Protein AF-A0A3M2C784-F1 (afdb_monomer)

Solvent-accessible surface area (backbone atoms only — not comparable to full-atom values): 3709 Å² total; per-residue (Å²): 121,49,37,58,68,54,54,20,63,76,52,75,42,64,65,67,67,51,48,54,54,46,42,68,71,68,65,56,64,88,90,65,77,65,68,33,53,88,87,35,72,65,44,59,52,50,49,51,52,44,54,58,47,38,58,56,62,69,68,75,117

pLDDT: mean 83.64, std 10.22, range [41.31, 91.06]

Foldseek 3Di:
DDFLVNLCVVLVHDSVVLVVQLCVPVVDDPPDGGDDDPPRPSVVVSNVSSNVVSVVVVPPD

Sequence (61 aa):
MITLKHLCREFNLDPYPLRQKLRKALKHKRNQRWQWSEDDPQLAEARKIAKALSMQTEGEK

Radius of gyration: 11.2 Å; Cα contacts (8 Å, |Δi|>4): 48; chains: 1; bounding box: 23×29×27 Å

Structure (mmCIF, N/CA/C/O backbone):
data_AF-A0A3M2C784-F1
#
_entry.id   AF-A0A3M2C784-F1
#
loop_
_atom_site.group_PDB
_atom_site.id
_atom_site.type_symbol
_atom_site.label_atom_id
_atom_site.label_alt_id
_atom_site.label_comp_id
_atom_site.label_asym_id
_atom_site.label_entity_id
_atom_site.label_seq_id
_atom_site.pdbx_PDB_ins_code
_atom_site.Cartn_x
_atom_site.Cartn_y
_atom_site.Cartn_z
_atom_site.occupancy
_atom_site.B_iso_or_equiv
_atom_site.auth_seq_id
_atom_site.auth_comp_id
_atom_site.auth_asym_id
_atom_site.auth_atom_id
_atom_site.pdbx_PDB_model_num
ATOM 1 N N . MET A 1 1 ? -8.476 -5.247 -12.176 1.00 82.06 1 MET A N 1
ATOM 2 C CA . MET A 1 1 ? -7.088 -4.756 -11.962 1.00 82.06 1 MET A CA 1
ATOM 3 C C . MET A 1 1 ? -7.096 -3.573 -11.004 1.00 82.06 1 MET A C 1
ATOM 5 O O . MET A 1 1 ? -7.668 -2.530 -11.313 1.00 82.06 1 MET A O 1
ATOM 9 N N . ILE A 1 2 ? -6.476 -3.727 -9.837 1.00 87.19 2 ILE A N 1
ATOM 10 C CA . ILE A 1 2 ? -6.420 -2.687 -8.807 1.00 87.19 2 ILE A CA 1
ATOM 11 C C . ILE A 1 2 ? -5.120 -1.896 -8.961 1.00 87.19 2 ILE A C 1
ATOM 13 O O . ILE A 1 2 ? -4.050 -2.460 -9.173 1.00 87.19 2 ILE A O 1
ATOM 17 N N . THR A 1 3 ? -5.205 -0.570 -8.874 1.00 90.81 3 THR A N 1
ATOM 18 C CA . THR A 1 3 ? -4.039 0.320 -8.948 1.00 90.81 3 THR A CA 1
ATOM 19 C C . THR A 1 3 ? -3.878 1.085 -7.646 1.00 90.81 3 THR A C 1
ATOM 21 O O . THR A 1 3 ? -4.816 1.190 -6.856 1.00 90.81 3 THR A O 1
ATOM 24 N N . LEU A 1 4 ? -2.712 1.704 -7.452 1.00 88.06 4 LEU A N 1
ATOM 25 C CA . LEU A 1 4 ? -2.479 2.575 -6.297 1.00 88.06 4 LEU A CA 1
ATOM 26 C C . LEU A 1 4 ? -3.555 3.662 -6.155 1.00 88.06 4 LEU A C 1
ATOM 28 O O . LEU A 1 4 ? -3.990 3.944 -5.045 1.00 88.06 4 LEU A O 1
ATOM 32 N N . LYS A 1 5 ? -4.017 4.240 -7.273 1.00 88.81 5 LYS A N 1
ATOM 33 C CA . LYS A 1 5 ? -5.064 5.272 -7.270 1.00 88.81 5 LYS A CA 1
ATOM 34 C C . LYS A 1 5 ? -6.410 4.746 -6.767 1.00 88.81 5 LYS A C 1
ATOM 36 O O . LYS A 1 5 ? -7.128 5.506 -6.128 1.00 88.81 5 LYS A O 1
ATOM 41 N N . HIS A 1 6 ? -6.741 3.480 -7.033 1.00 90.94 6 HIS A N 1
ATOM 42 C CA . HIS A 1 6 ? -7.950 2.864 -6.481 1.00 90.94 6 HIS A CA 1
ATOM 43 C C . HIS A 1 6 ? -7.866 2.776 -4.957 1.00 90.94 6 HIS A C 1
ATOM 45 O O . HIS A 1 6 ? -8.779 3.249 -4.293 1.00 90.94 6 HIS A O 1
ATOM 51 N N . LEU A 1 7 ? -6.738 2.306 -4.409 1.00 89.56 7 LEU A N 1
ATOM 52 C CA . LEU A 1 7 ? -6.525 2.281 -2.956 1.00 89.56 7 LEU A CA 1
ATOM 53 C C . LEU A 1 7 ? -6.574 3.690 -2.347 1.00 89.56 7 LEU A C 1
ATOM 55 O O . LEU A 1 7 ? -7.196 3.897 -1.315 1.00 89.56 7 LEU A O 1
ATOM 59 N N . CYS A 1 8 ? -5.965 4.679 -3.004 1.00 90.88 8 CYS A N 1
ATOM 60 C CA . CYS A 1 8 ? -6.003 6.067 -2.536 1.00 90.88 8 CYS A CA 1
ATOM 61 C C . CYS A 1 8 ? -7.438 6.605 -2.454 1.00 90.88 8 CYS A C 1
ATOM 63 O O . CYS A 1 8 ? -7.794 7.233 -1.468 1.00 90.88 8 CYS A O 1
ATOM 65 N N . ARG A 1 9 ? -8.275 6.332 -3.464 1.00 90.69 9 ARG A N 1
ATOM 66 C CA . ARG A 1 9 ? -9.688 6.738 -3.456 1.00 90.69 9 ARG A CA 1
ATOM 67 C C . ARG A 1 9 ? -10.510 5.989 -2.412 1.00 90.69 9 ARG A C 1
ATOM 69 O O . ARG A 1 9 ? -11.342 6.607 -1.766 1.00 90.69 9 ARG A O 1
ATOM 76 N N . GLU A 1 10 ? -10.275 4.690 -2.252 1.00 89.75 10 GLU A N 1
ATOM 77 C CA . GLU A 1 10 ? -11.011 3.842 -1.306 1.00 89.75 10 GLU A CA 1
ATOM 78 C C . GLU A 1 10 ? -10.790 4.275 0.150 1.00 89.75 10 GLU A C 1
ATOM 80 O O . GLU A 1 10 ? -11.728 4.287 0.938 1.00 89.75 10 GLU A O 1
ATOM 85 N N . PHE A 1 11 ? -9.565 4.683 0.489 1.00 88.56 11 PHE A N 1
ATOM 86 C CA . PHE A 1 11 ? -9.185 5.087 1.847 1.00 88.56 11 PHE A CA 1
ATOM 87 C C . PHE A 1 11 ? -9.049 6.607 2.029 1.00 88.56 11 PHE A C 1
ATOM 89 O O . PHE A 1 11 ? -8.579 7.045 3.074 1.00 88.56 11 PHE A O 1
ATOM 96 N N . ASN A 1 12 ? -9.425 7.401 1.020 1.00 87.81 12 ASN A N 1
ATOM 97 C CA . ASN A 1 12 ? -9.249 8.857 0.982 1.00 87.81 12 ASN A CA 1
ATOM 98 C C . ASN A 1 12 ? -7.825 9.318 1.370 1.00 87.81 12 ASN A C 1
ATOM 100 O O . ASN A 1 12 ? -7.629 10.193 2.208 1.00 87.81 12 ASN A O 1
ATOM 104 N N . LEU A 1 13 ? -6.818 8.677 0.775 1.00 87.88 13 LEU A N 1
ATOM 105 C CA . LEU A 1 13 ? -5.404 8.868 1.085 1.00 87.88 13 LEU A CA 1
ATOM 106 C C . LEU A 1 13 ? -4.640 9.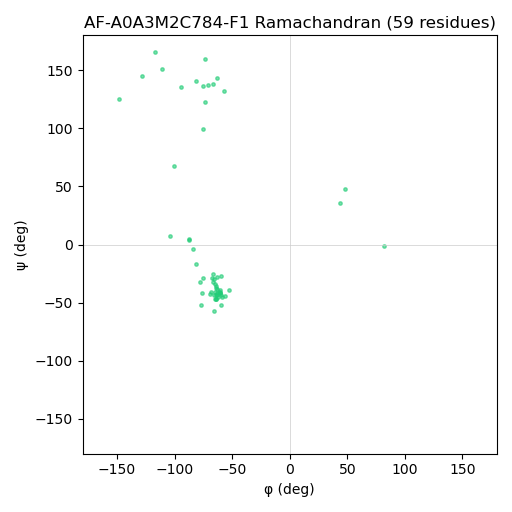559 -0.032 1.00 87.88 13 LEU A C 1
ATOM 108 O O . LEU A 1 13 ? -4.876 9.319 -1.218 1.00 87.88 13 LEU A O 1
ATOM 112 N N . ASP A 1 14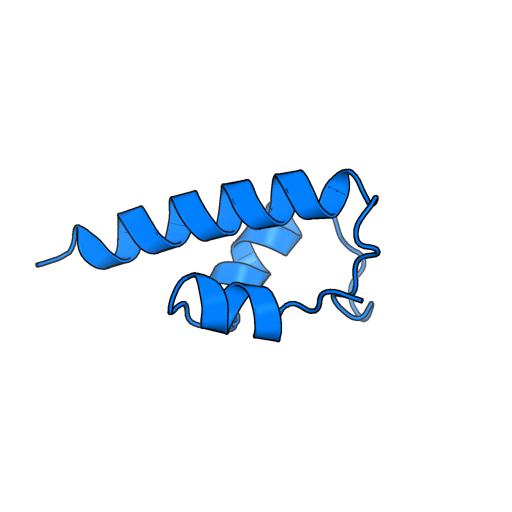 ? -3.598 10.286 0.361 1.00 88.75 14 ASP A N 1
ATOM 113 C CA . ASP A 1 14 ? -2.627 10.793 -0.591 1.00 88.75 14 ASP A CA 1
ATOM 114 C C . ASP A 1 14 ? -1.745 9.673 -1.173 1.00 88.75 14 ASP A C 1
ATOM 116 O O . ASP A 1 14 ? -1.210 8.816 -0.452 1.00 88.75 14 ASP A O 1
ATOM 120 N N . PRO A 1 15 ? -1.489 9.699 -2.492 1.00 87.62 15 PRO A N 1
ATOM 121 C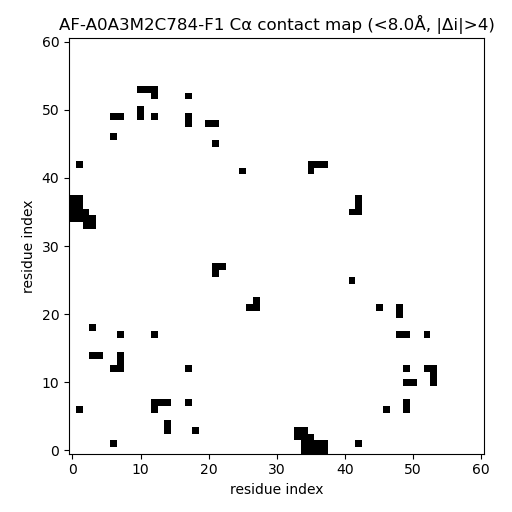 CA . PRO A 1 15 ? -0.693 8.676 -3.156 1.00 87.62 15 PRO A CA 1
ATOM 122 C C . PRO A 1 15 ? 0.776 8.693 -2.732 1.00 87.62 15 PRO A C 1
ATOM 124 O O . PRO A 1 15 ? 1.428 7.651 -2.764 1.00 87.62 15 PRO A O 1
ATOM 127 N N . TYR A 1 16 ? 1.321 9.844 -2.338 1.00 88.19 16 TYR A N 1
ATOM 128 C CA . TYR A 1 16 ? 2.723 9.972 -1.939 1.00 88.19 16 TYR A CA 1
ATOM 129 C C . TYR A 1 16 ? 3.075 9.200 -0.648 1.00 88.19 16 TYR A C 1
ATOM 131 O O . TYR A 1 16 ? 3.948 8.323 -0.717 1.00 88.19 16 TYR A O 1
ATOM 139 N N . PRO A 1 17 ? 2.413 9.437 0.504 1.00 88.38 17 PRO A N 1
ATOM 140 C CA . PRO A 1 17 ? 2.698 8.708 1.740 1.00 88.38 17 PRO A CA 1
ATOM 141 C C . PRO A 1 17 ? 2.384 7.213 1.614 1.00 88.38 17 PRO A C 1
ATOM 143 O O . PRO A 1 17 ? 3.172 6.379 2.073 1.00 88.38 17 PRO A O 1
ATOM 146 N N . LEU A 1 18 ? 1.304 6.853 0.908 1.00 88.38 18 LEU A N 1
ATOM 147 C CA . LEU A 1 18 ? 0.969 5.452 0.658 1.00 88.38 18 LEU A CA 1
ATOM 148 C C . LEU A 1 18 ? 2.069 4.757 -0.153 1.00 88.38 18 LEU A C 1
ATOM 150 O O . LEU A 1 18 ? 2.533 3.680 0.216 1.00 88.38 18 LEU A O 1
ATOM 154 N N . ARG A 1 19 ? 2.571 5.401 -1.213 1.00 89.25 19 ARG A N 1
ATOM 155 C CA . ARG A 1 19 ? 3.667 4.874 -2.038 1.00 89.25 19 ARG A CA 1
ATOM 156 C C . ARG A 1 19 ? 4.952 4.657 -1.244 1.00 89.25 19 ARG A C 1
ATOM 158 O O . ARG A 1 19 ? 5.641 3.667 -1.484 1.00 89.25 19 ARG A O 1
ATOM 165 N N . GLN A 1 20 ? 5.284 5.558 -0.319 1.00 88.12 20 GLN A N 1
ATOM 166 C CA . GLN A 1 20 ? 6.455 5.416 0.552 1.00 88.12 20 GLN A CA 1
ATOM 167 C C . GLN A 1 20 ? 6.324 4.195 1.470 1.00 88.12 20 GLN A C 1
ATOM 169 O O . GLN A 1 20 ? 7.252 3.386 1.541 1.00 88.12 20 GLN A O 1
ATOM 174 N N . LYS A 1 21 ? 5.165 4.015 2.121 1.00 88.38 21 LYS A N 1
ATOM 175 C CA . LYS A 1 21 ? 4.912 2.850 2.986 1.00 88.38 21 LYS A CA 1
ATOM 176 C C . LYS A 1 21 ? 4.908 1.541 2.198 1.00 88.38 21 LYS A C 1
ATOM 178 O O . LYS A 1 21 ? 5.607 0.605 2.579 1.00 88.38 21 LYS A O 1
ATOM 183 N N . LEU A 1 22 ? 4.216 1.497 1.059 1.00 88.06 22 LEU A N 1
ATOM 184 C CA . LEU A 1 22 ? 4.179 0.313 0.198 1.00 88.06 22 LEU A CA 1
ATOM 185 C C . LEU A 1 22 ? 5.568 -0.068 -0.313 1.00 88.06 22 LEU A C 1
ATOM 187 O O . LEU A 1 22 ? 5.921 -1.242 -0.316 1.00 88.06 22 LEU A O 1
ATOM 191 N N . ARG A 1 23 ? 6.393 0.907 -0.707 1.00 87.25 23 ARG A N 1
ATOM 192 C CA . ARG A 1 23 ? 7.759 0.638 -1.170 1.00 87.25 23 ARG A CA 1
ATOM 193 C C . ARG A 1 23 ? 8.642 0.043 -0.068 1.00 87.25 23 ARG A C 1
ATOM 195 O O . ARG A 1 23 ? 9.481 -0.800 -0.375 1.00 87.25 23 ARG A O 1
ATOM 202 N N . LYS A 1 24 ? 8.464 0.471 1.187 1.00 86.06 24 LYS A N 1
ATOM 203 C CA . LYS A 1 24 ? 9.172 -0.104 2.341 1.00 86.06 24 LYS A CA 1
ATOM 204 C C . LYS A 1 24 ? 8.704 -1.531 2.645 1.00 86.06 24 LYS A C 1
ATOM 206 O O . LYS A 1 24 ? 9.546 -2.383 2.894 1.00 86.06 24 LYS A O 1
ATOM 211 N N . ALA A 1 25 ? 7.397 -1.783 2.592 1.00 87.12 25 ALA A N 1
ATOM 212 C CA . ALA A 1 25 ? 6.816 -3.078 2.945 1.00 87.12 25 ALA A CA 1
ATOM 213 C C . ALA A 1 25 ? 7.000 -4.143 1.851 1.00 87.12 25 ALA A C 1
ATOM 215 O O . ALA A 1 25 ? 7.552 -5.206 2.103 1.00 87.12 25 ALA A O 1
ATOM 216 N N . LEU A 1 26 ? 6.611 -3.831 0.613 1.00 82.75 26 LEU A N 1
ATOM 217 C CA . LEU A 1 26 ? 6.539 -4.796 -0.490 1.00 82.75 26 LEU A CA 1
ATOM 218 C C . LEU A 1 26 ? 7.861 -4.944 -1.263 1.00 82.75 26 LEU A C 1
ATOM 220 O O . LEU A 1 26 ? 7.902 -5.615 -2.288 1.00 82.75 26 LEU A O 1
ATOM 224 N N . LYS A 1 27 ? 8.941 -4.272 -0.824 1.00 76.25 27 LYS A N 1
ATOM 225 C CA . LYS A 1 27 ? 10.265 -4.232 -1.492 1.00 76.25 27 LYS A CA 1
ATOM 226 C C . LYS A 1 27 ? 10.178 -4.051 -3.019 1.00 76.25 27 LYS A C 1
ATOM 228 O O . LYS A 1 27 ? 10.976 -4.588 -3.785 1.00 76.25 27 LYS A O 1
ATOM 233 N N . HIS A 1 28 ? 9.194 -3.275 -3.460 1.00 76.62 28 HIS A N 1
ATOM 234 C CA . HIS A 1 28 ? 8.848 -3.142 -4.867 1.00 76.62 28 HIS A CA 1
ATOM 235 C C . HIS A 1 28 ? 9.974 -2.445 -5.649 1.00 76.62 28 HIS A C 1
ATOM 237 O O . HIS A 1 28 ? 10.550 -1.453 -5.182 1.00 76.62 28 HIS A O 1
ATOM 243 N N . LYS A 1 29 ? 10.292 -2.935 -6.857 1.00 73.25 29 LYS A N 1
ATOM 244 C CA . LYS A 1 29 ? 11.390 -2.38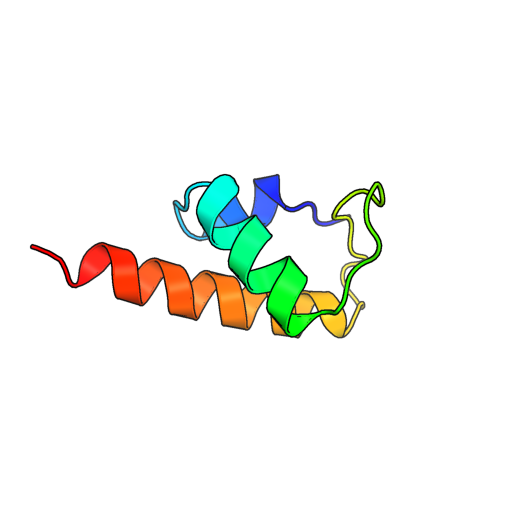9 -7.673 1.00 73.25 29 LYS A CA 1
ATOM 245 C C . LYS A 1 29 ? 11.124 -0.930 -8.059 1.00 73.25 29 LYS A C 1
ATOM 247 O O . LYS A 1 29 ? 9.990 -0.531 -8.352 1.00 73.25 29 LYS A O 1
ATOM 252 N N . ARG A 1 30 ? 12.195 -0.125 -8.094 1.00 64.38 30 ARG A N 1
ATOM 253 C CA . ARG A 1 30 ? 12.167 1.234 -8.666 1.00 64.38 30 ARG A CA 1
ATOM 254 C C . ARG A 1 30 ? 11.698 1.121 -10.129 1.00 64.38 30 ARG A C 1
ATOM 256 O O . ARG A 1 30 ? 12.210 0.280 -10.854 1.00 64.38 30 ARG A O 1
ATOM 263 N N . ASN A 1 31 ? 10.735 1.957 -10.530 1.00 70.94 31 ASN A N 1
ATOM 264 C CA . ASN A 1 31 ? 10.119 2.061 -11.873 1.00 70.94 31 ASN A CA 1
ATOM 265 C C . ASN A 1 31 ? 9.007 1.068 -12.245 1.00 70.94 31 ASN A C 1
ATOM 267 O O . ASN A 1 31 ? 8.412 1.212 -13.310 1.00 70.94 31 ASN A O 1
ATOM 271 N N . GLN A 1 32 ? 8.645 0.125 -11.379 1.00 78.31 32 GLN A N 1
ATOM 272 C CA . GLN A 1 32 ? 7.495 -0.737 -11.650 1.00 78.31 32 GLN A CA 1
ATOM 273 C C . GLN A 1 32 ? 6.182 -0.019 -11.278 1.00 78.31 32 GLN A C 1
ATOM 275 O O . GLN A 1 32 ? 6.110 0.728 -10.293 1.00 78.31 32 GLN A O 1
ATOM 280 N N . ARG A 1 33 ? 5.143 -0.195 -12.103 1.00 82.50 33 ARG A N 1
ATOM 281 C CA . ARG A 1 33 ? 3.816 0.391 -11.867 1.00 82.50 33 ARG A CA 1
ATOM 282 C C . ARG A 1 33 ? 3.106 -0.383 -10.756 1.00 82.50 33 ARG A C 1
ATOM 284 O O . ARG A 1 33 ? 3.128 -1.604 -10.756 1.00 82.50 33 ARG A O 1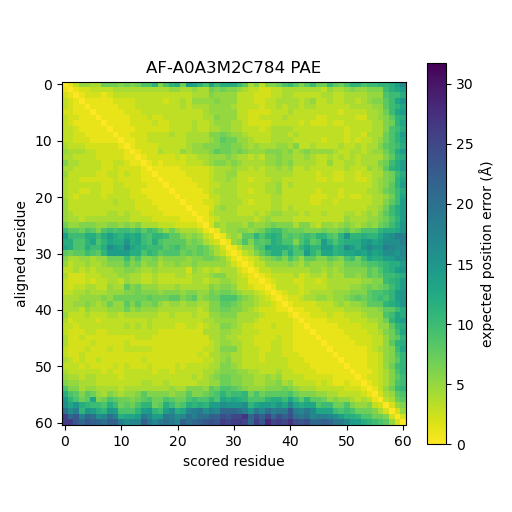
ATOM 291 N N . TRP A 1 34 ? 2.463 0.342 -9.842 1.00 85.31 34 TRP A N 1
ATOM 292 C CA . TRP A 1 34 ? 1.668 -0.244 -8.761 1.00 85.31 34 TRP A CA 1
ATOM 293 C C . TRP A 1 34 ? 0.341 -0.757 -9.304 1.00 85.31 34 TRP A C 1
ATOM 295 O O . TRP A 1 34 ? -0.578 0.026 -9.578 1.00 85.31 34 TRP A O 1
ATOM 305 N N . GLN A 1 35 ? 0.305 -2.060 -9.524 1.00 87.31 35 GLN A N 1
ATOM 306 C CA . GLN A 1 35 ? -0.735 -2.768 -10.240 1.00 87.31 35 GLN A CA 1
ATOM 307 C C . GLN A 1 35 ? -0.853 -4.161 -9.635 1.00 87.31 35 GLN A C 1
ATOM 309 O O . GLN A 1 35 ? 0.142 -4.875 -9.566 1.00 87.3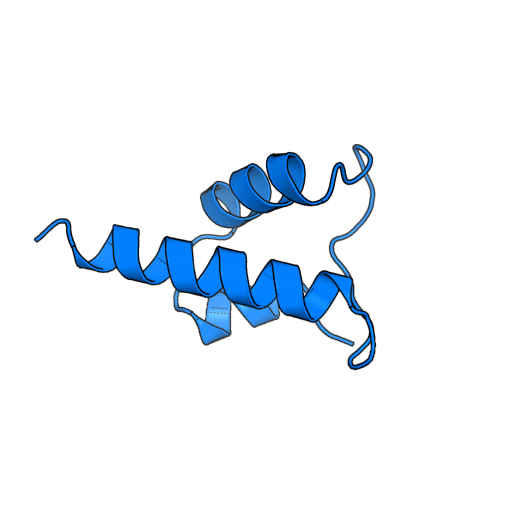1 35 GLN A O 1
ATOM 314 N N . TRP A 1 36 ? -2.057 -4.522 -9.216 1.00 89.06 36 TRP A N 1
ATOM 315 C CA . TRP A 1 36 ? -2.346 -5.812 -8.608 1.00 89.06 36 TRP A CA 1
ATOM 316 C C . TRP A 1 36 ? -3.531 -6.472 -9.307 1.00 89.06 36 TRP A C 1
ATOM 318 O O . TRP A 1 36 ? -4.488 -5.799 -9.726 1.00 89.06 36 TRP A O 1
ATOM 328 N N . SER A 1 37 ? -3.470 -7.794 -9.408 1.00 87.44 37 SER A N 1
ATOM 329 C CA . SER A 1 37 ? -4.649 -8.618 -9.678 1.00 87.44 37 SER A CA 1
ATOM 330 C C . SER A 1 37 ? -5.528 -8.690 -8.429 1.00 87.44 37 SER A C 1
ATOM 332 O O . SER A 1 37 ? -5.067 -8.405 -7.325 1.00 87.44 37 SER A O 1
ATOM 334 N N . GLU A 1 38 ? -6.805 -9.024 -8.594 1.00 85.31 38 GLU A N 1
ATOM 335 C CA . GLU A 1 38 ? -7.738 -9.121 -7.461 1.00 85.31 38 GLU A CA 1
ATOM 336 C C . GLU A 1 38 ? -7.376 -10.271 -6.512 1.00 85.31 38 GLU A C 1
ATOM 338 O O . GLU A 1 38 ? -7.498 -10.109 -5.301 1.00 85.31 38 GLU A O 1
ATOM 343 N N . ASP A 1 39 ? -6.810 -11.352 -7.049 1.00 86.25 39 ASP A N 1
ATOM 344 C CA . ASP A 1 39 ? -6.319 -12.508 -6.289 1.00 86.25 39 ASP A CA 1
ATOM 345 C C . ASP A 1 39 ? -4.864 -12.371 -5.802 1.00 86.25 39 ASP A C 1
ATOM 347 O O . ASP A 1 39 ? -4.290 -13.318 -5.265 1.00 86.25 39 ASP A O 1
ATOM 351 N N . ASP A 1 40 ? -4.218 -11.217 -6.011 1.00 84.31 40 ASP A N 1
ATOM 352 C CA . ASP A 1 40 ? -2.814 -11.046 -5.633 1.00 84.31 40 ASP A CA 1
ATOM 353 C C . ASP A 1 40 ? -2.679 -10.925 -4.100 1.00 84.31 40 ASP A C 1
ATOM 355 O O . ASP A 1 40 ? -3.240 -9.997 -3.507 1.00 84.31 40 ASP A O 1
ATOM 359 N N . PRO A 1 41 ? -1.899 -11.786 -3.420 1.00 84.62 41 PRO A N 1
ATOM 360 C CA . PRO A 1 41 ? -1.678 -11.663 -1.979 1.00 84.62 41 PRO A CA 1
ATOM 361 C C . PRO A 1 41 ? -1.041 -10.319 -1.583 1.00 84.62 41 PRO A C 1
ATOM 363 O O . PRO A 1 41 ? -1.306 -9.811 -0.490 1.00 84.62 41 PRO A O 1
ATOM 366 N N . GLN A 1 42 ? -0.271 -9.679 -2.473 1.00 85.88 42 GLN A N 1
ATOM 367 C CA . GLN A 1 42 ? 0.268 -8.336 -2.231 1.00 85.88 42 GLN A CA 1
ATOM 368 C C . GLN A 1 42 ? -0.824 -7.266 -2.176 1.00 85.88 42 GLN A C 1
ATOM 370 O O . GLN A 1 42 ? -0.630 -6.241 -1.519 1.00 85.88 42 GLN A O 1
ATOM 375 N N . LEU A 1 43 ? -1.977 -7.477 -2.822 1.00 89.12 43 LEU A N 1
ATOM 376 C CA . LEU A 1 43 ? -3.106 -6.554 -2.727 1.00 89.12 43 LEU A CA 1
ATOM 377 C C . LEU A 1 43 ? -3.659 -6.517 -1.300 1.00 89.12 43 LEU A C 1
ATOM 379 O O . LEU A 1 43 ? -3.974 -5.440 -0.792 1.00 89.12 43 LEU A O 1
ATOM 383 N N . ALA A 1 44 ? -3.750 -7.671 -0.636 1.00 89.75 44 ALA A N 1
ATOM 384 C CA . ALA A 1 44 ? -4.209 -7.751 0.747 1.00 89.75 44 ALA A CA 1
ATOM 385 C C . ALA A 1 44 ? -3.264 -6.996 1.696 1.00 89.75 44 ALA A C 1
ATOM 387 O O . ALA A 1 44 ? -3.722 -6.243 2.560 1.00 89.75 44 ALA A O 1
ATOM 388 N N . GLU A 1 45 ? -1.949 -7.124 1.503 1.00 89.12 45 GLU A N 1
ATOM 389 C CA . GLU A 1 45 ? -0.966 -6.327 2.243 1.00 89.12 45 GLU A CA 1
ATOM 390 C C . GLU A 1 45 ? -1.078 -4.833 1.926 1.00 89.12 45 GLU A C 1
ATOM 392 O O . GLU A 1 45 ? -1.093 -4.005 2.839 1.00 89.12 45 GLU A O 1
ATOM 397 N N . ALA A 1 46 ? -1.232 -4.471 0.650 1.00 89.19 46 ALA A N 1
ATOM 398 C CA . ALA A 1 46 ? -1.380 -3.082 0.239 1.00 89.19 46 ALA A CA 1
ATOM 399 C C . ALA A 1 46 ? -2.623 -2.424 0.859 1.00 89.19 46 ALA A C 1
ATOM 401 O O . ALA A 1 46 ? -2.542 -1.291 1.337 1.00 89.19 46 ALA A O 1
ATOM 402 N N . ARG A 1 47 ? -3.750 -3.147 0.925 1.00 91.00 47 ARG A N 1
ATOM 403 C CA . ARG A 1 47 ? -4.975 -2.715 1.617 1.00 91.00 47 ARG A CA 1
ATOM 404 C C . ARG A 1 47 ? -4.756 -2.553 3.119 1.00 91.00 47 ARG A C 1
ATOM 406 O O . ARG A 1 47 ? -5.186 -1.549 3.677 1.00 91.00 47 ARG A O 1
ATOM 413 N N . LYS A 1 48 ? -4.064 -3.492 3.779 1.00 91.06 48 LYS A N 1
ATOM 414 C CA . LYS A 1 48 ? -3.721 -3.373 5.210 1.00 91.06 48 LYS A CA 1
ATOM 415 C C . LYS A 1 48 ? -2.894 -2.118 5.485 1.00 91.06 48 LYS A C 1
ATOM 417 O O . LYS A 1 48 ? -3.194 -1.383 6.420 1.00 91.06 48 LYS A O 1
ATOM 422 N N . ILE A 1 49 ? -1.888 -1.850 4.653 1.00 90.50 49 ILE A N 1
ATOM 423 C CA . ILE A 1 49 ? -1.023 -0.668 4.775 1.00 90.50 49 ILE A CA 1
ATOM 424 C C . ILE 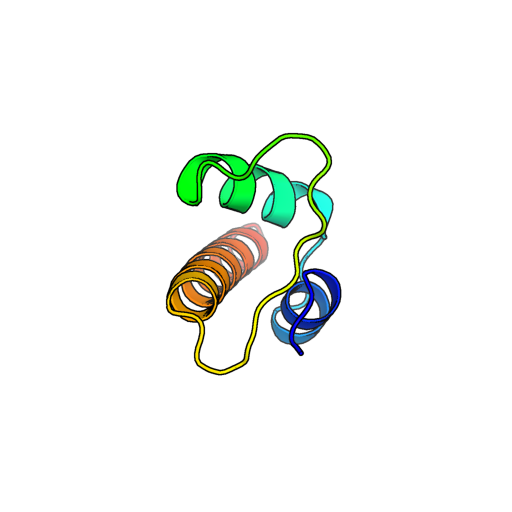A 1 49 ? -1.812 0.618 4.527 1.00 90.50 49 ILE A C 1
ATOM 426 O O . ILE A 1 49 ? -1.639 1.580 5.273 1.00 90.50 49 ILE A O 1
ATOM 430 N N . ALA A 1 50 ? -2.674 0.634 3.507 1.00 90.06 50 ALA A N 1
ATOM 431 C CA . ALA A 1 50 ? -3.546 1.767 3.223 1.00 90.06 50 ALA A CA 1
ATOM 432 C C . ALA A 1 50 ? -4.474 2.050 4.409 1.00 90.06 50 ALA A C 1
ATOM 434 O O . ALA A 1 50 ? -4.436 3.146 4.954 1.00 90.06 50 ALA A O 1
ATOM 435 N N . LYS A 1 51 ? -5.192 1.043 4.910 1.00 90.69 51 LYS A N 1
ATOM 436 C CA . LYS A 1 51 ? -6.054 1.176 6.091 1.00 90.69 51 LYS A CA 1
ATOM 437 C C . LYS A 1 51 ? -5.295 1.687 7.322 1.00 90.69 51 LYS A C 1
ATOM 439 O O . LYS A 1 51 ? -5.760 2.581 8.015 1.00 90.69 51 LYS A O 1
ATOM 444 N N . ALA A 1 52 ? -4.102 1.155 7.586 1.00 89.19 52 ALA A N 1
ATOM 445 C CA . ALA A 1 52 ? -3.277 1.616 8.701 1.00 89.19 52 ALA A CA 1
ATOM 446 C C . ALA A 1 52 ? -2.796 3.067 8.526 1.00 89.19 52 ALA A C 1
ATOM 448 O O . ALA A 1 52 ? -2.558 3.757 9.513 1.00 89.19 52 ALA A O 1
ATOM 449 N N . LEU A 1 53 ? -2.612 3.529 7.286 1.00 87.69 53 LEU A N 1
ATOM 450 C CA . LEU A 1 53 ? -2.247 4.910 6.993 1.00 87.69 53 LEU A CA 1
ATOM 451 C C . LEU A 1 53 ? -3.446 5.856 7.139 1.00 87.69 53 LEU A C 1
ATOM 453 O O . LEU A 1 53 ? -3.261 6.912 7.729 1.00 87.69 53 LEU A O 1
ATOM 457 N N . SER A 1 54 ? -4.646 5.482 6.681 1.00 87.00 54 SER A N 1
ATOM 458 C CA . SER A 1 54 ? -5.837 6.340 6.824 1.00 87.00 54 SER A CA 1
ATOM 459 C C . SER A 1 54 ? -6.171 6.594 8.290 1.00 87.00 54 SER A C 1
ATOM 461 O O . SER A 1 54 ? -6.389 7.736 8.675 1.00 87.00 54 SER A O 1
ATOM 463 N N . MET A 1 55 ? -6.060 5.564 9.135 1.00 83.81 55 MET A N 1
ATOM 464 C CA . MET A 1 55 ? -6.259 5.698 10.583 1.00 83.81 55 MET A CA 1
ATOM 465 C C . MET A 1 55 ? -5.231 6.625 11.256 1.00 83.81 55 MET A C 1
ATOM 467 O O . MET A 1 55 ? -5.538 7.231 12.275 1.00 83.81 55 MET A O 1
ATOM 471 N N . GLN A 1 56 ? -4.014 6.744 10.710 1.00 77.69 56 GLN A N 1
ATOM 472 C CA . GLN A 1 56 ? -2.999 7.671 11.232 1.00 77.69 56 GLN A CA 1
ATOM 473 C C . GLN A 1 56 ? -3.273 9.117 10.808 1.00 77.69 56 GLN A C 1
ATOM 475 O O . GLN A 1 56 ? -2.973 10.029 11.564 1.00 77.69 56 GLN A O 1
ATOM 480 N N . THR A 1 57 ? -3.846 9.326 9.622 1.00 69.62 57 THR A N 1
ATOM 481 C CA . THR A 1 57 ? -4.182 10.661 9.109 1.00 69.62 57 THR A CA 1
ATOM 482 C C . THR A 1 57 ? -5.427 11.251 9.783 1.00 69.62 57 THR A C 1
ATOM 484 O O . THR A 1 57 ? -5.508 12.462 9.933 1.00 69.62 57 THR A O 1
ATOM 487 N N . GLU A 1 58 ? -6.371 10.425 10.242 1.00 60.69 58 GLU A N 1
ATOM 488 C CA . GLU A 1 58 ? -7.565 10.891 10.972 1.00 60.69 58 GLU A CA 1
ATOM 489 C C . GLU A 1 58 ? -7.322 11.172 12.467 1.00 60.69 58 GLU A C 1
ATOM 491 O O . GLU A 1 58 ? -8.132 11.846 13.098 1.00 60.69 58 GLU A O 1
ATOM 496 N N . GLY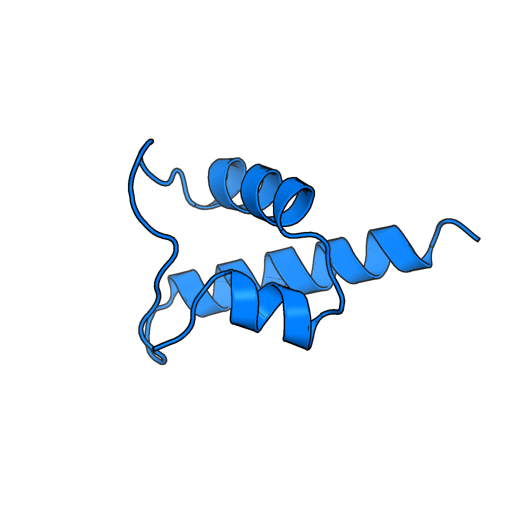 A 1 59 ? -6.221 10.675 13.041 1.00 54.22 59 GLY A N 1
ATOM 497 C CA . GLY A 1 59 ? -5.877 10.864 14.458 1.00 54.22 59 GLY A CA 1
ATOM 498 C C . GLY A 1 59 ? -5.160 12.179 14.783 1.00 54.22 59 GLY A C 1
ATOM 499 O O . GLY A 1 59 ? -4.879 12.442 15.948 1.00 54.22 59 GLY A O 1
ATOM 500 N N . GLU A 1 60 ? -4.849 12.993 13.774 1.00 51.34 60 GLU A N 1
ATOM 501 C CA . GLU A 1 60 ? -4.218 14.305 13.927 1.00 51.34 60 GLU A CA 1
ATOM 502 C C . GLU A 1 60 ? -5.301 15.391 13.799 1.00 51.34 60 GLU A C 1
ATOM 504 O O . GLU A 1 60 ? -5.380 16.112 12.805 1.00 51.34 60 GLU A O 1
ATOM 509 N N . LYS A 1 61 ? -6.213 15.446 14.775 1.00 41.31 61 LYS A N 1
ATOM 510 C CA . LYS A 1 61 ? -7.205 16.517 14.901 1.00 41.31 61 LYS A CA 1
ATOM 511 C C . LYS A 1 61 ? -7.352 16.963 16.348 1.00 41.31 61 LYS A C 1
ATOM 513 O O . LYS A 1 61 ? -7.401 16.075 17.226 1.00 41.31 61 LYS A O 1
#

Mean predicted aligned error: 5.19 Å

Nearest PDB structures (foldseek):
  8csh-assembly1_A  TM=5.513E-01  e=1.345E-01  unidentified plasmid
  1y10-assembly3_B  TM=5.888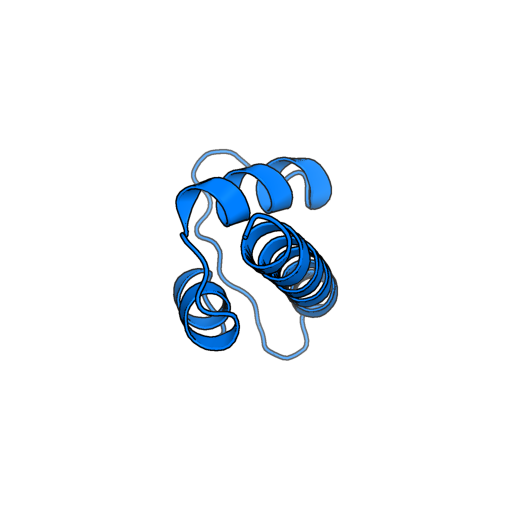E-01  e=1.093E+00  Mycobacterium tuberculosis
  1y10-assembly3_D  TM=5.987E-01  e=1.618E+00  Mycobacterium tuberculosis

Secondary structure (DSSP, 8-state):
-EEHHHHHHHTT--HHHHHHHHHHHS-PPTT---EE-TT-HHHHHHHHHHHHHHHHHHT--